Protein AF-A0A4Y2WEM3-F1 (afdb_monomer)

Radius of gyration: 15.27 Å; Cα contacts (8 Å, |Δi|>4): 14; chains: 1; bounding box: 31×36×33 Å

Solvent-accessible surface area (backbone atoms only — not comparable to full-atom values): 3807 Å² total; per-residue (Å²): 142,84,85,87,66,91,80,91,79,92,72,54,94,93,36,89,41,75,67,52,50,52,49,57,50,38,44,72,78,66,53,72,66,74,85,68,46,95,64,32,77,81,79,52,83,83,66,68,91,78,58,84,128

Secondary structure (DSSP, 8-state):
------------TT--SHHHHHHHHHHHHTPPPGGGSTTGGGT----GGGS--

pLDDT: mean 93.45, std 11.8, range [45.28, 98.62]

Structure (mmCIF, N/CA/C/O backbone):
data_AF-A0A4Y2WEM3-F1
#
_entry.id   AF-A0A4Y2WEM3-F1
#
loop_
_atom_site.group_PDB
_atom_site.id
_atom_site.type_symbol
_atom_site.label_atom_id
_atom_site.label_alt_id
_atom_site.label_comp_id
_atom_site.label_asym_id
_atom_site.label_entity_id
_atom_site.label_seq_id
_atom_site.pdbx_PDB_ins_code
_atom_site.Cartn_x
_atom_site.Cartn_y
_atom_site.Cartn_z
_atom_site.occupancy
_atom_site.B_iso_or_equiv
_atom_site.auth_seq_id
_atom_site.auth_comp_id
_atom_site.auth_asym_id
_atom_site.auth_atom_id
_atom_site.pdbx_PDB_model_num
ATOM 1 N N . MET A 1 1 ? 3.169 -26.206 -10.662 1.00 45.28 1 MET A N 1
ATOM 2 C CA . MET A 1 1 ? 3.196 -25.266 -11.802 1.00 45.28 1 MET A CA 1
ATOM 3 C C . MET A 1 1 ? 3.604 -23.900 -11.269 1.00 45.28 1 MET A C 1
ATOM 5 O O . MET A 1 1 ? 2.741 -23.181 -10.792 1.00 45.28 1 MET A O 1
ATOM 9 N N . ILE A 1 2 ? 4.897 -23.565 -11.235 1.00 48.84 2 ILE A N 1
ATOM 10 C CA . ILE A 1 2 ? 5.317 -22.209 -10.853 1.00 48.84 2 ILE A CA 1
ATOM 11 C C . ILE A 1 2 ? 6.209 -21.661 -11.959 1.00 48.84 2 ILE A C 1
ATOM 13 O O . ILE A 1 2 ? 7.373 -22.024 -12.068 1.00 48.84 2 ILE A O 1
ATOM 17 N N . ASN A 1 3 ? 5.615 -20.811 -12.786 1.00 55.06 3 ASN A N 1
ATOM 18 C CA . ASN A 1 3 ? 6.297 -19.972 -13.755 1.00 55.06 3 ASN A CA 1
ATOM 19 C C . ASN A 1 3 ? 6.428 -18.590 -13.087 1.00 55.06 3 ASN A C 1
ATOM 21 O O . ASN A 1 3 ? 5.527 -17.766 -13.215 1.00 55.06 3 ASN A O 1
ATOM 25 N N . ARG A 1 4 ? 7.470 -18.352 -12.273 1.00 69.88 4 ARG A N 1
ATOM 26 C CA . ARG A 1 4 ? 7.753 -16.999 -11.743 1.00 69.88 4 ARG A CA 1
ATOM 27 C C . ARG A 1 4 ? 8.595 -16.249 -12.771 1.00 69.88 4 ARG A C 1
ATOM 29 O O . ARG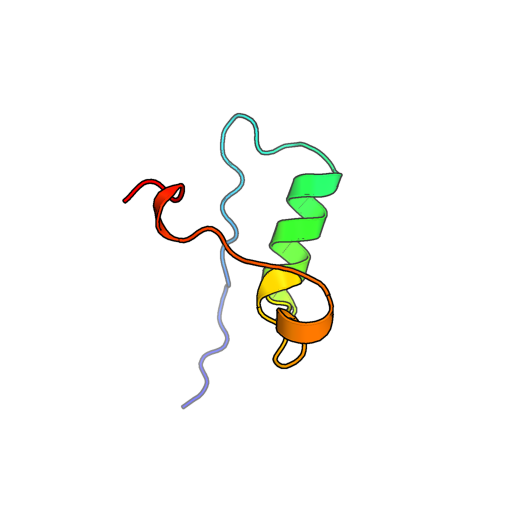 A 1 4 ? 9.804 -16.129 -12.613 1.00 69.88 4 ARG A O 1
ATOM 36 N N . GLY A 1 5 ? 7.949 -15.875 -13.872 1.00 86.69 5 GLY A N 1
ATOM 37 C CA . GLY A 1 5 ? 8.542 -15.023 -14.899 1.00 86.69 5 GLY A CA 1
ATOM 38 C C . GLY A 1 5 ? 8.684 -13.576 -14.424 1.00 86.69 5 GLY A C 1
ATOM 39 O O . GLY A 1 5 ? 8.702 -13.294 -13.227 1.00 86.69 5 GLY A O 1
ATOM 40 N N . GLU A 1 6 ? 8.774 -12.655 -15.377 1.00 91.56 6 GLU A N 1
ATOM 41 C CA . GLU A 1 6 ? 8.762 -11.217 -15.110 1.00 91.56 6 GLU A CA 1
ATOM 42 C C . GLU A 1 6 ? 7.511 -10.792 -14.317 1.00 91.56 6 GLU A C 1
ATOM 44 O O . GLU A 1 6 ? 6.400 -11.249 -14.593 1.00 91.56 6 GLU A O 1
ATOM 49 N N . 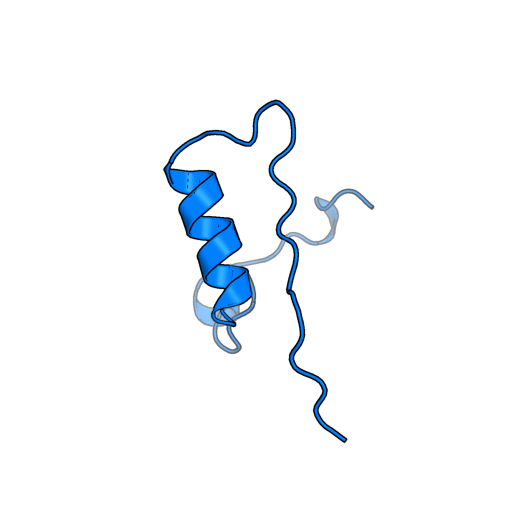GLN A 1 7 ? 7.695 -9.886 -13.353 1.00 93.31 7 GLN A N 1
ATOM 50 C CA . GLN A 1 7 ? 6.618 -9.228 -12.619 1.00 93.31 7 GLN A CA 1
ATOM 51 C C . GLN A 1 7 ? 6.730 -7.717 -12.831 1.00 93.31 7 GLN A C 1
ATOM 53 O O . GLN A 1 7 ? 7.588 -7.059 -12.242 1.00 93.31 7 GLN A O 1
ATOM 58 N N . ALA A 1 8 ? 5.868 -7.171 -13.685 1.00 94.69 8 ALA A N 1
ATOM 59 C CA . ALA A 1 8 ? 5.852 -5.745 -13.978 1.00 94.69 8 ALA A CA 1
ATOM 60 C C . ALA A 1 8 ? 5.325 -4.924 -12.786 1.00 94.69 8 ALA A C 1
ATOM 62 O O . ALA A 1 8 ? 4.395 -5.338 -12.092 1.00 94.69 8 ALA A O 1
ATOM 63 N N . LEU A 1 9 ? 5.892 -3.730 -12.597 1.00 95.88 9 LEU A N 1
ATOM 64 C CA . LEU A 1 9 ? 5.402 -2.704 -11.675 1.00 95.88 9 LEU A CA 1
ATOM 65 C C . LEU A 1 9 ? 5.024 -1.454 -12.470 1.00 95.88 9 LEU A C 1
ATOM 67 O O . LEU A 1 9 ? 5.783 -1.003 -13.328 1.00 95.88 9 LEU A O 1
ATOM 71 N N . SER A 1 10 ? 3.850 -0.893 -12.185 1.00 96.69 10 SER A N 1
ATOM 72 C CA . SER A 1 10 ? 3.344 0.287 -12.888 1.00 96.69 10 SER A CA 1
ATOM 73 C C . SER A 1 10 ? 3.780 1.567 -12.180 1.00 96.69 10 SER A C 1
ATOM 75 O O . SER A 1 10 ? 3.276 1.894 -11.111 1.00 96.69 10 SER A O 1
ATOM 77 N N . LEU A 1 11 ? 4.679 2.327 -12.806 1.00 96.44 11 LEU A N 1
ATOM 78 C CA . LEU A 1 11 ? 5.103 3.650 -12.345 1.00 96.44 11 LEU A CA 1
ATOM 79 C C . LEU A 1 11 ? 4.698 4.706 -13.377 1.00 96.44 11 LEU A C 1
ATOM 81 O O . LEU A 1 11 ? 5.480 5.089 -14.246 1.00 96.44 11 LEU A O 1
ATOM 85 N N . GLY A 1 12 ? 3.440 5.140 -13.299 1.00 94.69 12 GLY A N 1
ATOM 86 C CA . GLY A 1 12 ? 2.877 6.148 -14.195 1.00 94.69 12 GLY A CA 1
ATOM 87 C C . GLY A 1 12 ? 3.372 7.572 -13.918 1.00 94.69 12 GLY A C 1
ATOM 88 O O .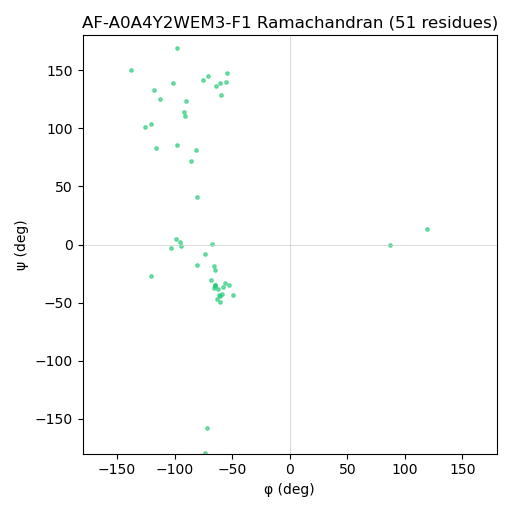 GLY A 1 12 ? 4.162 7.835 -13.005 1.00 94.69 12 GLY A O 1
ATOM 89 N N . ASN A 1 13 ? 2.864 8.526 -14.702 1.00 95.38 13 ASN A N 1
ATOM 90 C CA . ASN A 1 13 ? 3.111 9.944 -14.453 1.00 95.38 13 ASN A CA 1
ATOM 91 C C . ASN A 1 13 ? 2.590 10.336 -13.059 1.00 95.38 13 ASN A C 1
ATOM 93 O O . ASN A 1 13 ? 1.442 10.054 -12.728 1.00 95.38 13 ASN A O 1
ATOM 97 N N . GLY A 1 14 ? 3.433 10.976 -12.248 1.00 94.12 14 GLY A N 1
ATOM 98 C CA . GLY A 1 14 ? 3.131 11.272 -10.842 1.00 94.12 14 GLY A CA 1
ATOM 99 C C . GLY A 1 14 ? 3.485 10.158 -9.846 1.00 94.12 14 GLY A C 1
ATOM 100 O O . GLY A 1 14 ? 3.320 10.360 -8.650 1.00 94.12 14 GLY A O 1
ATOM 101 N N . CYS A 1 15 ? 4.021 9.014 -10.286 1.00 95.81 15 CYS A N 1
ATOM 102 C CA . CYS A 1 15 ? 4.458 7.928 -9.391 1.00 95.81 15 CYS A CA 1
ATOM 103 C C . CYS A 1 15 ? 5.986 7.859 -9.214 1.00 95.81 15 CYS A C 1
ATOM 105 O O . CYS A 1 15 ? 6.485 7.051 -8.433 1.00 95.81 15 CYS A O 1
ATOM 107 N N . LEU A 1 16 ? 6.750 8.708 -9.913 1.00 96.38 16 LEU A N 1
ATOM 108 C CA . LEU A 1 16 ? 8.222 8.702 -9.922 1.00 96.38 16 LEU A CA 1
ATOM 109 C C . LEU A 1 16 ? 8.840 9.409 -8.704 1.00 96.38 16 LEU A C 1
ATOM 111 O O . LEU A 1 16 ? 9.832 10.129 -8.806 1.00 96.38 16 LEU A O 1
ATOM 115 N N . TYR A 1 17 ? 8.255 9.187 -7.531 1.00 97.69 17 TYR A N 1
ATOM 116 C CA . TYR A 1 17 ? 8.797 9.622 -6.253 1.00 97.69 17 TYR A CA 1
ATOM 117 C C . TYR A 1 17 ? 9.459 8.437 -5.560 1.00 97.69 17 TYR A C 1
ATOM 119 O O . TYR A 1 17 ? 8.912 7.336 -5.539 1.00 97.69 17 TYR A O 1
ATOM 127 N N . LYS A 1 18 ? 10.619 8.662 -4.932 1.00 97.88 18 LYS A N 1
ATOM 128 C CA . LYS A 1 18 ? 11.380 7.602 -4.246 1.00 97.88 18 LYS A CA 1
ATOM 129 C C . LYS A 1 18 ? 10.507 6.769 -3.296 1.00 97.88 18 LYS A C 1
ATOM 131 O O . LYS A 1 18 ? 10.621 5.550 -3.292 1.00 97.88 18 LYS A O 1
ATOM 136 N N . GLY A 1 19 ? 9.643 7.420 -2.514 1.00 98.00 19 GLY A N 1
ATOM 137 C CA . GLY A 1 19 ? 8.744 6.739 -1.576 1.00 98.00 19 GLY A CA 1
ATOM 138 C C . GLY A 1 19 ? 7.746 5.814 -2.274 1.00 98.00 19 GLY A C 1
ATOM 139 O O . GLY A 1 19 ? 7.630 4.656 -1.892 1.00 98.00 19 GLY A O 1
ATOM 140 N N . THR A 1 20 ? 7.096 6.292 -3.336 1.00 97.94 20 THR A N 1
ATOM 141 C CA . THR A 1 20 ? 6.156 5.503 -4.145 1.00 97.94 20 THR A CA 1
ATOM 142 C C . THR A 1 20 ? 6.846 4.308 -4.797 1.00 97.94 20 THR A C 1
ATOM 144 O O . THR A 1 20 ? 6.347 3.195 -4.714 1.00 97.94 20 THR A O 1
ATOM 147 N N . ILE A 1 21 ? 8.043 4.494 -5.357 1.00 98.19 21 ILE A N 1
ATOM 148 C CA . ILE A 1 21 ? 8.809 3.393 -5.961 1.00 98.19 21 ILE A CA 1
ATOM 149 C C . ILE A 1 21 ? 9.122 2.305 -4.922 1.00 98.19 21 ILE A C 1
ATOM 151 O O . ILE A 1 21 ? 8.954 1.119 -5.193 1.00 98.19 21 ILE A O 1
ATOM 155 N N . VAL A 1 22 ? 9.554 2.695 -3.718 1.00 98.38 22 VAL A N 1
ATOM 156 C CA . VAL A 1 22 ? 9.834 1.745 -2.628 1.00 98.38 22 VAL A CA 1
ATOM 157 C C . VAL A 1 22 ? 8.559 1.043 -2.152 1.00 98.38 22 VAL A C 1
ATOM 159 O O . VAL A 1 22 ? 8.602 -0.150 -1.865 1.00 98.38 22 VAL A O 1
ATOM 162 N N . HIS A 1 23 ? 7.433 1.752 -2.098 1.00 98.25 23 HIS A N 1
ATOM 163 C CA . HIS A 1 23 ? 6.129 1.189 -1.754 1.00 98.25 23 HIS A CA 1
ATOM 164 C C . HIS A 1 23 ? 5.697 0.087 -2.740 1.00 98.25 23 HIS A C 1
ATOM 166 O O . HIS A 1 23 ? 5.406 -1.027 -2.306 1.00 98.25 23 HIS A O 1
ATOM 172 N N . GLU A 1 24 ? 5.772 0.340 -4.051 1.00 98.06 24 GLU A N 1
ATOM 173 C CA . GLU A 1 24 ? 5.431 -0.657 -5.081 1.00 98.06 24 GLU A CA 1
ATOM 174 C C . GLU A 1 24 ? 6.389 -1.861 -5.078 1.00 98.06 24 GLU A C 1
ATOM 176 O O . GLU A 1 24 ? 5.978 -3.009 -5.259 1.00 98.06 24 GLU A O 1
ATOM 181 N N . LEU A 1 25 ? 7.677 -1.635 -4.793 1.00 97.94 25 LEU A N 1
ATOM 182 C CA . LEU A 1 25 ? 8.623 -2.731 -4.556 1.00 97.94 25 LEU A CA 1
ATOM 183 C C . LEU A 1 25 ? 8.263 -3.539 -3.299 1.00 97.94 25 LEU A C 1
ATOM 185 O O . LEU A 1 25 ? 8.434 -4.757 -3.288 1.00 97.9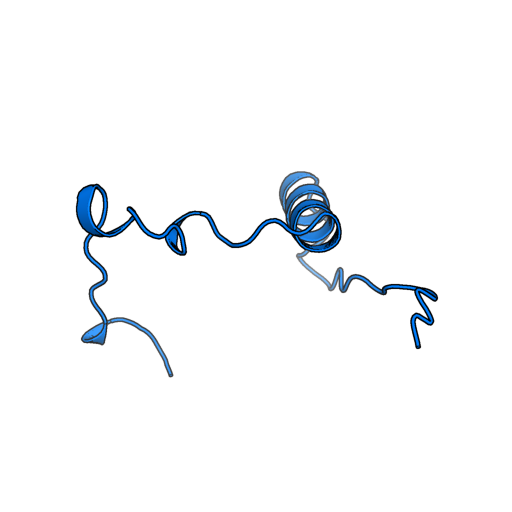4 25 LEU A O 1
ATOM 189 N N . GLY A 1 26 ? 7.729 -2.900 -2.256 1.00 98.19 26 GLY A N 1
ATOM 190 C CA . GLY A 1 26 ? 7.189 -3.577 -1.076 1.00 98.19 26 GLY A CA 1
ATOM 191 C C . GLY A 1 26 ? 6.056 -4.542 -1.431 1.00 98.19 26 GLY A C 1
ATOM 192 O O . GLY A 1 26 ? 6.060 -5.689 -0.975 1.00 98.19 26 GLY A O 1
ATOM 193 N N . HIS A 1 27 ? 5.145 -4.129 -2.314 1.00 98.00 27 HIS A N 1
ATOM 194 C CA . HIS A 1 27 ? 4.120 -5.018 -2.863 1.00 98.00 27 HIS A CA 1
ATOM 195 C C . HIS A 1 27 ? 4.722 -6.183 -3.657 1.00 98.00 27 HIS A C 1
ATOM 197 O O . HIS A 1 27 ? 4.260 -7.314 -3.513 1.00 98.00 27 HIS A O 1
ATOM 203 N N . ALA A 1 28 ? 5.802 -5.957 -4.415 1.00 96.56 28 ALA A N 1
ATOM 204 C CA . ALA A 1 28 ? 6.502 -7.035 -5.116 1.00 96.56 28 ALA A CA 1
ATOM 205 C C . ALA A 1 28 ? 7.156 -8.062 -4.175 1.00 96.56 28 ALA A C 1
ATOM 207 O O . ALA A 1 28 ? 7.175 -9.253 -4.484 1.00 96.56 28 ALA A O 1
ATOM 208 N N . ILE A 1 29 ? 7.659 -7.615 -3.019 1.00 96.88 29 ILE A N 1
ATOM 209 C CA . ILE A 1 29 ? 8.196 -8.488 -1.962 1.00 96.88 29 ILE A CA 1
ATOM 210 C C . ILE A 1 29 ? 7.079 -9.320 -1.309 1.00 96.88 29 ILE A C 1
ATOM 212 O O . ILE A 1 29 ? 7.324 -10.448 -0.880 1.00 96.88 29 ILE A O 1
ATOM 216 N N . GLY A 1 30 ? 5.856 -8.785 -1.261 1.00 96.69 30 GLY A N 1
ATOM 217 C CA . GLY A 1 30 ? 4.678 -9.449 -0.701 1.00 96.69 30 GLY A CA 1
ATOM 218 C C . GLY A 1 30 ? 4.046 -8.721 0.485 1.00 96.69 30 GLY A C 1
ATOM 219 O O . GLY A 1 30 ? 3.223 -9.309 1.186 1.00 96.69 30 GLY A O 1
ATOM 220 N N . PHE A 1 31 ? 4.414 -7.463 0.736 1.00 98.12 31 PHE A N 1
ATOM 221 C CA . PHE A 1 31 ? 3.735 -6.651 1.740 1.00 98.12 31 PHE A CA 1
ATOM 222 C C . PHE A 1 31 ? 2.372 -6.172 1.235 1.00 98.12 31 PHE A C 1
ATOM 224 O O . PHE A 1 31 ? 2.213 -5.778 0.079 1.00 98.12 31 PHE A O 1
ATOM 231 N N . PHE A 1 32 ? 1.392 -6.161 2.134 1.00 98.31 32 PHE A N 1
ATOM 232 C CA . PHE A 1 32 ? 0.092 -5.526 1.925 1.00 98.31 32 PHE A CA 1
ATOM 233 C C . PHE A 1 32 ? 0.087 -4.141 2.573 1.00 98.31 32 PHE A C 1
ATOM 235 O O . PHE A 1 32 ? 0.985 -3.806 3.344 1.00 98.31 32 PHE A O 1
ATOM 242 N N . HIS A 1 33 ? -0.936 -3.332 2.290 1.00 98.38 33 HIS A N 1
ATOM 243 C CA . HIS A 1 33 ? -1.101 -2.083 3.029 1.00 98.38 33 HIS A CA 1
ATOM 244 C C . HIS A 1 33 ? -1.280 -2.357 4.525 1.00 98.38 33 HIS A C 1
ATOM 246 O O . HIS A 1 33 ? -2.029 -3.261 4.896 1.00 98.38 33 HIS A O 1
ATOM 252 N N . GLU A 1 34 ? -0.642 -1.549 5.367 1.00 98.56 34 GLU A N 1
ATOM 253 C CA . GLU A 1 34 ? -0.573 -1.767 6.816 1.00 98.56 34 GLU A CA 1
ATOM 254 C C . GLU A 1 34 ? -1.958 -1.838 7.477 1.00 98.56 34 GLU A C 1
ATOM 256 O O . GLU A 1 34 ? -2.200 -2.682 8.339 1.00 98.56 34 GLU A O 1
ATOM 261 N N . GLN A 1 35 ? -2.921 -1.038 7.007 1.00 97.94 35 GLN A N 1
ATOM 262 C CA . GLN A 1 35 ? -4.299 -1.085 7.495 1.00 97.94 35 GLN A CA 1
ATOM 263 C C . GLN A 1 35 ? -5.044 -2.384 7.143 1.00 97.94 35 GLN A C 1
ATOM 265 O O . GLN A 1 35 ? -6.212 -2.501 7.479 1.00 97.94 35 GLN A O 1
ATOM 270 N N . ASN A 1 36 ? -4.426 -3.357 6.463 1.00 97.81 36 ASN A N 1
ATOM 271 C CA . ASN A 1 36 ? -4.999 -4.691 6.246 1.00 97.81 36 ASN A CA 1
ATOM 272 C C . ASN A 1 36 ? -4.556 -5.728 7.280 1.00 97.81 36 ASN A C 1
ATOM 274 O O . ASN A 1 36 ? -4.999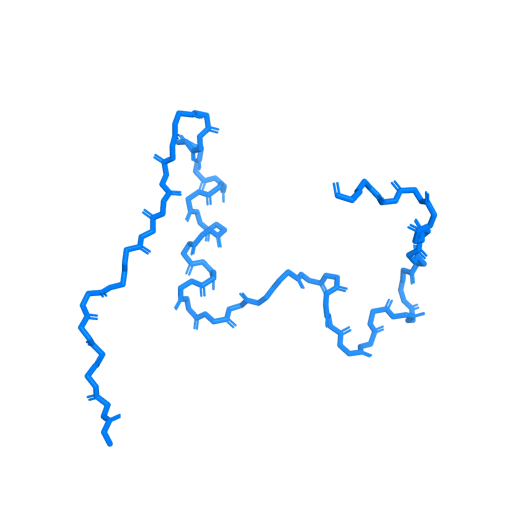 -6.875 7.198 1.00 97.81 36 ASN A O 1
ATOM 278 N N . ARG A 1 37 ? -3.696 -5.373 8.240 1.00 98.50 37 ARG A N 1
ATOM 279 C CA . ARG A 1 37 ? -3.299 -6.309 9.294 1.00 98.50 37 ARG A CA 1
ATOM 280 C C . ARG A 1 37 ? -4.512 -6.879 10.030 1.00 98.50 37 ARG A C 1
ATOM 282 O O . ARG A 1 37 ? -5.523 -6.201 10.217 1.00 98.50 37 ARG A O 1
ATOM 289 N N . SER A 1 38 ? -4.393 -8.124 10.484 1.00 98.44 38 SER A N 1
ATOM 290 C CA . SER A 1 38 ? -5.470 -8.827 11.193 1.00 98.44 38 SER A CA 1
ATOM 291 C C . SER A 1 38 ? -5.830 -8.188 12.535 1.00 98.44 38 SER A C 1
ATOM 293 O O . SER A 1 38 ? -6.928 -8.404 13.033 1.00 98.44 38 SER A O 1
ATOM 295 N N . ASP A 1 39 ? -4.917 -7.409 13.114 1.00 98.62 39 ASP A N 1
ATOM 296 C CA . ASP A 1 39 ? -5.086 -6.686 14.373 1.00 98.62 39 ASP A CA 1
ATOM 297 C C . ASP A 1 39 ? -5.453 -5.203 14.188 1.00 98.62 39 ASP A C 1
ATOM 299 O O . ASP A 1 39 ? -5.574 -4.480 15.175 1.00 98.62 39 ASP A O 1
ATOM 303 N N . ARG A 1 40 ? -5.676 -4.728 12.951 1.00 98.50 40 ARG A N 1
ATOM 304 C CA . ARG A 1 40 ? -5.918 -3.300 12.660 1.00 98.50 40 ARG A CA 1
ATOM 305 C C . ARG A 1 40 ? -7.041 -2.686 13.506 1.00 98.50 40 ARG A C 1
ATOM 307 O O . ARG A 1 40 ? -6.946 -1.518 13.865 1.00 98.50 40 ARG A O 1
ATOM 314 N N . ASP A 1 41 ? -8.084 -3.460 13.821 1.00 98.44 41 ASP A N 1
ATOM 315 C CA . ASP A 1 41 ? -9.294 -2.962 14.487 1.00 98.44 41 ASP A CA 1
ATOM 316 C C . ASP A 1 41 ? -9.024 -2.659 15.981 1.00 98.44 41 ASP A C 1
ATOM 318 O O . ASP A 1 41 ? -9.848 -2.051 16.658 1.00 98.44 41 ASP A O 1
ATOM 322 N N . GLN A 1 42 ? -7.839 -3.024 16.495 1.00 98.62 42 GLN A N 1
ATOM 323 C CA . GLN A 1 42 ? -7.330 -2.584 17.800 1.00 98.62 42 GLN A CA 1
ATOM 324 C C . GLN A 1 42 ? -6.703 -1.178 17.757 1.00 98.62 42 GLN A C 1
ATOM 326 O O . GLN A 1 42 ? -6.516 -0.564 18.806 1.00 98.62 42 GLN A O 1
ATOM 331 N N . TYR A 1 43 ? -6.361 -0.676 16.565 1.00 98.44 43 TYR A N 1
ATOM 332 C CA . TYR A 1 43 ? -5.591 0.559 16.370 1.00 98.44 43 TYR A CA 1
ATOM 333 C C . TYR A 1 43 ? -6.335 1.619 15.552 1.00 98.44 43 TYR A C 1
ATOM 335 O O . TYR A 1 43 ? -6.056 2.808 15.696 1.00 98.44 43 TYR A O 1
ATOM 343 N N . LEU A 1 44 ? -7.252 1.208 14.674 1.00 97.62 44 LEU A N 1
ATO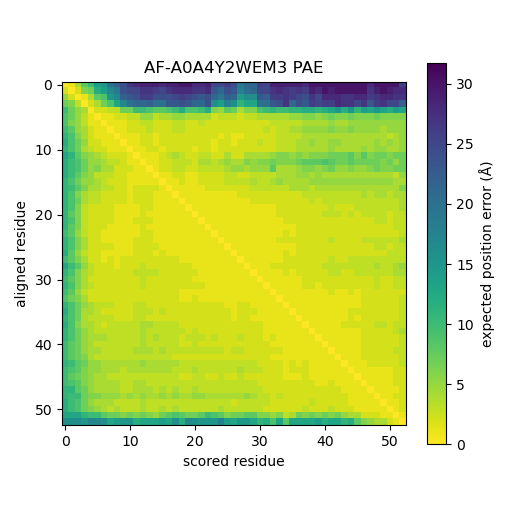M 344 C CA . LEU A 1 44 ? -7.915 2.068 13.698 1.00 97.62 44 LEU A CA 1
ATOM 345 C C . LEU A 1 44 ? -9.410 1.739 13.606 1.00 97.62 44 LEU A C 1
ATOM 347 O O . LEU A 1 44 ? -9.818 0.593 13.767 1.00 97.62 44 LEU A O 1
ATOM 351 N N . VAL A 1 45 ? -10.216 2.750 13.275 1.00 98.12 45 VAL A N 1
ATOM 352 C CA . VAL A 1 45 ? -11.633 2.597 12.910 1.00 98.12 45 VAL A CA 1
ATOM 353 C C . VAL A 1 45 ? -11.790 2.962 11.439 1.00 98.12 45 VAL A C 1
ATOM 355 O O . VAL A 1 45 ? -11.403 4.055 11.025 1.00 98.12 45 VAL A O 1
ATOM 358 N N . ILE A 1 46 ? -12.367 2.057 10.648 1.00 97.69 46 ILE A N 1
ATOM 359 C CA . ILE A 1 46 ? -12.665 2.313 9.236 1.00 97.69 46 ILE A CA 1
ATOM 360 C C . ILE A 1 46 ? -14.083 2.875 9.117 1.00 97.69 46 ILE A C 1
ATOM 362 O O . ILE A 1 46 ? -15.064 2.180 9.375 1.00 97.69 46 ILE A O 1
ATOM 366 N N . TYR A 1 47 ? -14.193 4.134 8.698 1.00 97.69 47 TYR A N 1
ATOM 367 C CA . TYR A 1 47 ? -15.474 4.756 8.361 1.00 97.69 47 TYR A CA 1
ATOM 368 C C . TYR A 1 47 ? -15.882 4.351 6.945 1.00 97.69 47 TYR A C 1
ATOM 370 O O . TYR A 1 47 ? -15.639 5.082 5.986 1.00 97.69 47 TYR A O 1
ATOM 378 N N . TRP A 1 48 ? -16.467 3.161 6.819 1.00 97.06 48 TRP A N 1
ATOM 379 C CA . TRP A 1 48 ? -16.816 2.554 5.530 1.00 97.06 48 TRP A C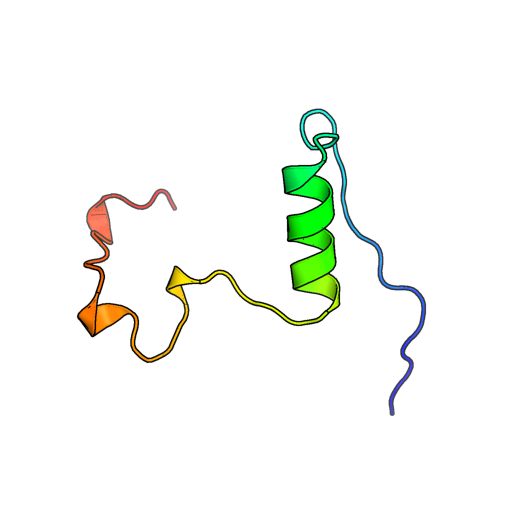A 1
ATOM 380 C C . TRP A 1 48 ? -17.728 3.429 4.662 1.00 97.06 48 TRP A C 1
ATOM 382 O O . TRP A 1 48 ? -17.559 3.451 3.446 1.00 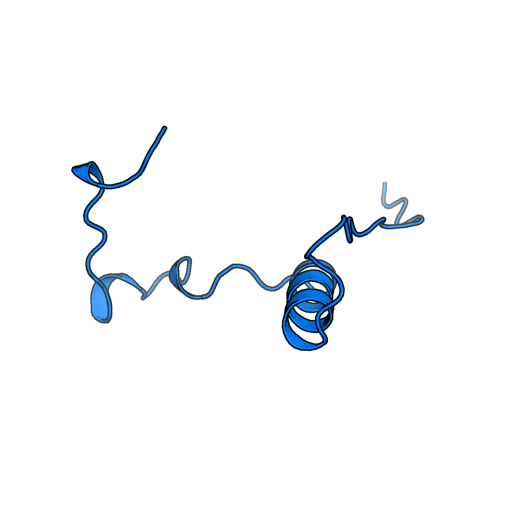97.06 48 TRP A O 1
ATOM 392 N N . ASP A 1 49 ? -18.615 4.213 5.276 1.00 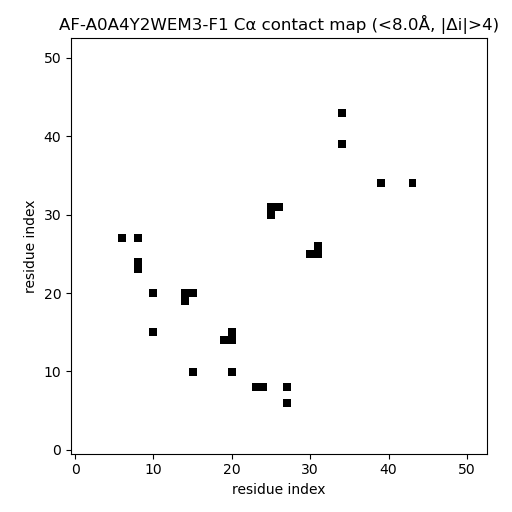97.81 49 ASP A N 1
ATOM 393 C CA . ASP A 1 49 ? -19.515 5.134 4.568 1.00 97.81 49 ASP A CA 1
ATOM 394 C C . ASP A 1 49 ? -18.780 6.289 3.860 1.00 97.81 49 ASP A C 1
ATOM 396 O O . ASP A 1 49 ? -19.329 6.907 2.950 1.00 97.81 49 ASP A O 1
ATOM 400 N N . ASN A 1 50 ? -17.526 6.564 4.241 1.00 97.31 50 ASN A N 1
ATOM 401 C CA . ASN A 1 50 ? -16.700 7.626 3.659 1.00 97.31 50 ASN A CA 1
ATOM 402 C C . ASN A 1 50 ? -15.773 7.127 2.538 1.00 97.31 50 ASN A C 1
ATOM 404 O O . ASN A 1 50 ? -14.974 7.906 2.015 1.00 97.31 50 ASN A O 1
ATOM 408 N N . ILE A 1 51 ? -15.830 5.841 2.182 1.00 96.56 51 ILE A N 1
ATOM 409 C CA . ILE A 1 51 ? -14.988 5.268 1.130 1.00 96.56 51 ILE A CA 1
ATOM 410 C C . ILE A 1 51 ? -15.721 5.379 -0.208 1.00 96.56 51 ILE A C 1
ATOM 412 O O . ILE A 1 51 ? -16.838 4.888 -0.370 1.00 96.56 51 ILE A O 1
ATOM 416 N N . THR A 1 52 ? -15.082 6.028 -1.184 1.00 96.25 52 THR A N 1
ATOM 417 C CA . THR A 1 52 ? -15.597 6.109 -2.555 1.00 96.25 52 THR A CA 1
ATOM 418 C C . THR A 1 52 ? -15.644 4.721 -3.183 1.00 96.25 52 THR A C 1
ATOM 420 O O . THR A 1 52 ? -14.690 3.954 -3.045 1.00 96.25 52 THR A O 1
ATOM 423 N N . LYS A 1 53 ? -16.744 4.420 -3.877 1.00 78.62 53 LYS A N 1
ATOM 424 C CA . LYS A 1 53 ? -16.866 3.198 -4.678 1.00 78.62 53 LYS A CA 1
ATOM 425 C C . LYS A 1 53 ? -15.960 3.222 -5.900 1.00 78.62 53 LYS A C 1
ATOM 427 O O . LYS A 1 53 ? -15.814 4.318 -6.486 1.00 78.62 53 LYS A O 1
#

Organism: Araneus ventricosus (NCBI:txid182803)

Mean predicted aligned error: 4.62 Å

InterPro domains:
  IPR001506 Peptidase M12A [PF01400] (4-52)
  IPR001506 Peptidase M12A [PR00480] (15-33)
  IPR001506 Peptidase M12A [PR00480] (34-51)
  IPR001506 Peptidase M12A [PS51864] (1-53)
  IPR024079 Metallopeptidase, catalytic domain superfamily [G3DSA:3.40.390.10] (1-53)

Foldseek 3Di:
DDDPDDDDFDQDVVQPDPVSVVVSVCVVVPDDPPCPDPCNVVPDDDPPVPDDD

Sequence (53 aa):
MINRGEQALSLGNGCLYKGTIVHELGHAIGFFHEQNRSDRDQYLVIYWDNITK